Protein AF-A0A534SDZ0-F1 (afdb_monomer_lite)

Sequence (143 aa):
MTTQRSDLYSGPTPQDLDRIPEDLKQLPQWVLWRGADKVNEQTGEVKLNKIPIDPQTLKHASTTDSETWGTFTQCIAALPIALEEWETVDSQGYRGGGIGYVFNVDDPYFGVDLDHCRDPGTGLIQDWACDIIQHFDTYAEVS

Secondary structure (DSSP, 8-state):
-----TT------HHHHHHS-HHHHTSS-EEEEEEEEEE-TTT--EEEEEEEE-TTTSSBPPSS-GGG-B-HHHHHHHHHHHHHHHHHHTTTTEEEEEEEE---TTSS------TT-B-TTT-PBPHHHHHHHHHH-S-----

Radius of gyration: 16.6 Å; chains: 1; bounding box: 38×44×39 Å

pLDDT: mean 93.69, std 11.3, range [33.34, 98.81]

Structure (mmCIF, N/CA/C/O backbone):
data_AF-A0A534SDZ0-F1
#
_entry.id   AF-A0A534SDZ0-F1
#
loop_
_atom_site.group_PDB
_atom_site.id
_atom_site.type_symbol
_atom_site.label_atom_id
_atom_site.label_alt_id
_atom_site.label_comp_id
_atom_site.label_asym_id
_atom_site.label_entity_id
_atom_site.label_seq_id
_atom_site.pdbx_PDB_ins_code
_atom_site.Cartn_x
_atom_site.Cartn_y
_atom_site.Cartn_z
_atom_site.occupancy
_atom_site.B_iso_or_equiv
_atom_site.auth_seq_id
_atom_site.auth_comp_id
_atom_site.auth_asym_id
_atom_site.auth_atom_id
_atom_site.pdbx_PDB_model_num
ATOM 1 N N . MET A 1 1 ? 15.168 25.111 17.476 1.00 33.34 1 MET A N 1
ATOM 2 C CA . MET A 1 1 ? 14.513 24.020 18.224 1.00 33.34 1 MET A CA 1
ATOM 3 C C . MET A 1 1 ? 14.318 22.891 17.239 1.00 33.34 1 MET A C 1
ATOM 5 O O . MET A 1 1 ? 13.518 23.034 16.329 1.00 33.34 1 MET A O 1
ATOM 9 N N . THR A 1 2 ? 15.152 21.861 17.321 1.00 37.34 2 THR A N 1
ATOM 10 C CA . THR A 1 2 ? 15.114 20.723 16.399 1.00 37.34 2 THR A CA 1
ATOM 11 C C . THR A 1 2 ? 14.052 19.767 16.918 1.00 37.34 2 THR A C 1
ATOM 13 O O . THR A 1 2 ? 14.294 19.051 17.885 1.00 37.34 2 THR A O 1
ATOM 16 N N . THR A 1 3 ? 12.848 19.824 16.358 1.00 37.59 3 THR A N 1
ATOM 17 C CA . THR A 1 3 ? 11.808 18.838 16.656 1.00 37.59 3 THR A CA 1
ATOM 18 C C . THR A 1 3 ? 12.300 17.498 16.116 1.00 37.59 3 THR A C 1
ATOM 20 O O . THR A 1 3 ? 12.442 17.343 14.905 1.00 37.59 3 THR A O 1
ATOM 23 N N . GLN A 1 4 ? 12.638 16.556 16.999 1.00 39.41 4 GLN A N 1
ATOM 24 C CA . GLN A 1 4 ? 12.829 15.162 16.603 1.00 39.41 4 GLN A CA 1
ATOM 25 C C . GLN A 1 4 ? 11.521 14.681 15.964 1.00 39.41 4 GLN A C 1
ATOM 27 O O . GLN A 1 4 ? 10.488 14.657 16.624 1.00 39.41 4 GLN A O 1
ATOM 32 N N . ARG A 1 5 ? 11.556 14.350 14.670 1.00 53.72 5 ARG A N 1
ATOM 33 C CA . ARG A 1 5 ? 10.427 13.792 13.912 1.00 53.72 5 ARG A CA 1
ATOM 34 C C . ARG A 1 5 ? 10.365 12.273 14.093 1.00 53.72 5 ARG A C 1
ATOM 36 O O . ARG A 1 5 ? 10.518 11.525 13.139 1.00 53.72 5 ARG A O 1
ATOM 43 N N . SER A 1 6 ? 10.170 11.816 15.327 1.00 52.84 6 SER A N 1
ATOM 44 C CA . SER A 1 6 ? 10.069 10.385 15.659 1.00 52.84 6 SER A CA 1
ATOM 45 C C . SER A 1 6 ? 8.765 9.712 15.209 1.00 52.84 6 SER A C 1
ATOM 47 O O . SER A 1 6 ? 8.588 8.529 15.477 1.00 52.84 6 SER A O 1
ATOM 49 N N . ASP A 1 7 ? 7.868 10.439 14.535 1.00 71.50 7 ASP A N 1
ATOM 50 C CA . ASP A 1 7 ? 6.471 10.025 14.329 1.00 71.50 7 ASP A CA 1
ATOM 51 C C . ASP A 1 7 ? 6.126 9.759 12.851 1.00 71.50 7 ASP A C 1
ATOM 53 O O . ASP A 1 7 ? 4.957 9.618 12.495 1.00 71.50 7 ASP A O 1
ATOM 57 N N . LEU A 1 8 ? 7.122 9.730 11.957 1.00 86.44 8 LEU A N 1
ATOM 58 C CA . LEU A 1 8 ? 6.882 9.393 10.554 1.00 86.44 8 LEU A CA 1
ATOM 59 C C . LEU A 1 8 ? 6.649 7.888 10.413 1.00 86.44 8 LEU A C 1
ATOM 61 O O . LEU A 1 8 ? 7.470 7.083 10.848 1.00 86.44 8 LEU A O 1
ATOM 65 N N . TYR A 1 9 ? 5.551 7.514 9.758 1.00 89.06 9 TYR A N 1
ATOM 66 C CA . TYR A 1 9 ? 5.308 6.124 9.397 1.00 89.06 9 TYR A CA 1
ATOM 67 C C . TYR A 1 9 ? 6.390 5.648 8.421 1.00 89.06 9 TYR A C 1
ATOM 69 O O . TYR A 1 9 ? 6.546 6.200 7.331 1.00 89.06 9 TYR A O 1
ATOM 77 N N . SER A 1 10 ? 7.150 4.637 8.827 1.00 92.00 10 SER A N 1
ATOM 78 C CA . SER A 1 10 ? 8.276 4.067 8.080 1.00 92.00 10 SER A CA 1
ATOM 79 C C . SER A 1 10 ? 7.935 2.721 7.434 1.00 92.00 10 SER A C 1
ATOM 81 O O . SER A 1 10 ? 8.824 1.939 7.103 1.00 92.00 10 SER A O 1
ATOM 83 N N . GLY A 1 11 ? 6.644 2.454 7.246 1.00 91.75 11 GLY A N 1
ATOM 84 C CA . GLY A 1 11 ? 6.153 1.242 6.612 1.00 91.75 11 GLY A CA 1
ATOM 85 C C . GLY A 1 11 ? 5.673 0.179 7.601 1.00 91.75 11 GLY A C 1
ATOM 86 O O . GLY A 1 11 ? 5.668 0.396 8.816 1.00 91.75 11 GLY A O 1
ATOM 87 N N . PRO A 1 12 ? 5.234 -0.973 7.070 1.00 94.25 12 PRO A N 1
ATOM 88 C CA . PRO A 1 12 ? 4.722 -2.079 7.871 1.00 94.25 12 PRO A CA 1
ATOM 89 C C . PRO A 1 12 ? 5.818 -2.699 8.745 1.00 94.25 12 PRO A C 1
ATOM 91 O O . PRO A 1 12 ? 6.973 -2.831 8.330 1.00 94.25 12 PRO A O 1
ATOM 94 N N . THR A 1 13 ? 5.450 -3.140 9.947 1.00 94.81 13 THR A N 1
ATOM 95 C CA . THR A 1 13 ? 6.334 -3.961 10.785 1.00 94.81 13 THR A CA 1
ATOM 96 C C . THR A 1 13 ? 6.479 -5.370 10.194 1.00 94.81 13 THR A C 1
ATOM 98 O O . THR A 1 13 ? 5.637 -5.791 9.398 1.00 94.81 13 THR A O 1
ATOM 101 N N . PRO A 1 14 ? 7.488 -6.165 10.603 1.00 95.19 14 PRO A N 1
ATOM 102 C CA . PRO A 1 14 ? 7.574 -7.568 10.196 1.00 95.19 14 PRO A CA 1
ATOM 103 C C . PRO A 1 14 ? 6.288 -8.356 10.482 1.00 95.19 14 PRO A C 1
ATOM 105 O O . PRO A 1 14 ? 5.855 -9.150 9.656 1.00 95.19 14 PRO A O 1
ATOM 108 N N . GLN A 1 15 ? 5.627 -8.086 11.612 1.00 96.19 15 GLN A N 1
ATOM 109 C CA . GLN A 1 15 ? 4.365 -8.737 11.959 1.00 96.19 15 GLN A CA 1
ATOM 110 C C . GLN A 1 15 ? 3.215 -8.326 11.033 1.00 96.19 15 GLN A C 1
ATOM 112 O O . GLN A 1 15 ? 2.320 -9.133 10.797 1.00 96.19 15 GLN A O 1
ATOM 117 N N . ASP A 1 16 ? 3.206 -7.094 10.526 1.00 95.88 16 ASP A N 1
ATOM 118 C CA . ASP A 1 16 ? 2.203 -6.655 9.548 1.00 95.88 16 ASP A CA 1
ATOM 119 C C . ASP A 1 16 ? 2.444 -7.345 8.204 1.00 95.88 16 ASP A C 1
ATOM 121 O O . ASP A 1 16 ? 1.520 -7.901 7.614 1.00 95.88 16 ASP A O 1
ATOM 125 N N . LEU A 1 17 ? 3.709 -7.428 7.780 1.00 96.56 17 LEU A N 1
ATOM 126 C CA . LEU A 1 17 ? 4.108 -8.140 6.566 1.00 96.56 17 LEU A CA 1
ATOM 127 C C . LEU A 1 17 ? 3.738 -9.627 6.598 1.00 96.56 17 LEU A C 1
ATOM 129 O O . LEU A 1 17 ? 3.301 -10.179 5.586 1.00 96.56 17 LEU A O 1
ATOM 133 N N . ASP A 1 18 ? 3.885 -10.282 7.748 1.00 96.81 18 ASP A N 1
ATOM 134 C CA . ASP A 1 18 ? 3.529 -11.692 7.924 1.00 96.81 18 ASP A CA 1
ATOM 135 C C . ASP A 1 18 ? 2.017 -11.936 7.795 1.00 96.81 18 ASP A C 1
ATOM 137 O O . ASP A 1 18 ? 1.611 -13.010 7.351 1.00 96.81 18 ASP A O 1
ATOM 141 N N . ARG A 1 19 ? 1.180 -10.945 8.135 1.00 96.94 19 ARG A N 1
ATOM 142 C CA . ARG A 1 19 ? -0.288 -11.055 8.065 1.00 96.94 19 ARG A CA 1
ATOM 143 C C . ARG A 1 19 ? -0.852 -10.884 6.661 1.00 96.94 19 ARG A C 1
ATOM 145 O O . ARG A 1 19 ? -1.957 -11.362 6.417 1.00 96.94 19 ARG A O 1
ATOM 152 N N . ILE A 1 20 ? -0.117 -10.237 5.756 1.00 97.69 20 ILE A N 1
ATOM 153 C CA . ILE A 1 20 ? -0.545 -10.070 4.363 1.00 97.69 20 ILE A CA 1
ATOM 154 C C . ILE A 1 20 ? -0.751 -11.462 3.724 1.00 97.69 20 ILE A C 1
ATOM 156 O O . ILE A 1 20 ? 0.177 -12.284 3.774 1.00 97.69 20 ILE A O 1
ATOM 160 N N . PRO A 1 21 ? -1.915 -11.729 3.096 1.00 97.81 21 PRO A N 1
ATOM 161 C CA . PRO A 1 21 ? -2.216 -12.997 2.442 1.00 97.81 21 PRO A CA 1
ATOM 162 C C . PRO A 1 21 ? -1.176 -13.392 1.394 1.00 97.81 21 PRO A C 1
ATOM 164 O O . PRO A 1 21 ? -0.729 -12.567 0.595 1.00 97.81 21 PRO A O 1
ATOM 167 N N . GLU A 1 22 ? -0.830 -14.678 1.361 1.00 97.56 22 GLU A N 1
ATOM 168 C CA . GLU A 1 22 ? 0.168 -15.204 0.424 1.00 97.56 22 GLU A CA 1
ATOM 169 C C . GLU A 1 22 ? -0.260 -15.018 -1.039 1.00 97.56 22 GLU A C 1
ATOM 171 O O . GLU A 1 22 ? 0.561 -14.661 -1.882 1.00 97.56 22 GLU A O 1
ATOM 176 N N . ASP A 1 23 ? -1.556 -15.148 -1.327 1.00 96.69 23 ASP A N 1
ATOM 177 C CA . ASP A 1 23 ? -2.089 -14.980 -2.681 1.00 96.69 23 ASP A CA 1
ATOM 178 C C . ASP A 1 23 ? -1.896 -13.544 -3.218 1.00 96.69 23 ASP A C 1
ATOM 180 O O . ASP A 1 23 ? -1.706 -13.358 -4.421 1.00 96.69 23 ASP A O 1
ATOM 184 N N . LEU A 1 24 ? -1.855 -12.525 -2.343 1.00 97.50 24 LEU A N 1
ATOM 185 C CA . LEU A 1 24 ? -1.500 -11.152 -2.735 1.00 97.50 24 LEU A CA 1
ATOM 186 C C . LEU A 1 24 ? 0.008 -11.003 -2.970 1.00 97.50 24 LEU A C 1
ATOM 188 O O . LEU A 1 24 ? 0.433 -10.325 -3.909 1.00 97.50 24 LEU A O 1
ATOM 192 N N . LYS A 1 25 ? 0.839 -11.644 -2.136 1.00 98.19 25 LYS A N 1
ATOM 193 C CA . LYS A 1 25 ? 2.309 -11.581 -2.244 1.00 98.19 25 LYS A CA 1
ATOM 194 C C . LYS A 1 25 ? 2.828 -12.177 -3.554 1.00 98.19 25 LYS A C 1
ATOM 196 O O . LYS A 1 25 ? 3.868 -11.737 -4.045 1.00 98.19 25 LYS A O 1
ATOM 201 N N . GLN A 1 26 ? 2.107 -13.143 -4.126 1.00 97.38 26 GLN A N 1
ATOM 202 C CA . GLN A 1 26 ? 2.478 -13.826 -5.370 1.00 97.38 26 GLN A CA 1
ATOM 203 C C . GLN A 1 26 ? 2.286 -12.981 -6.638 1.00 97.38 26 GLN A C 1
ATOM 205 O O . GLN A 1 26 ? 2.888 -13.292 -7.668 1.00 97.38 26 GLN A O 1
ATOM 210 N N . LEU A 1 27 ? 1.479 -11.918 -6.590 1.00 97.56 27 LEU A N 1
ATOM 211 C CA . LEU A 1 27 ? 1.204 -11.082 -7.758 1.00 97.56 27 LEU A CA 1
ATOM 212 C C . LEU A 1 27 ? 2.195 -9.913 -7.865 1.00 97.56 27 LEU A C 1
ATOM 214 O O . LEU A 1 27 ? 2.477 -9.261 -6.858 1.00 97.56 27 LEU A O 1
ATOM 218 N N . PRO A 1 28 ? 2.707 -9.585 -9.068 1.00 97.56 28 PRO A N 1
ATOM 219 C CA . PRO A 1 28 ? 3.612 -8.455 -9.287 1.00 97.56 28 PRO A CA 1
ATOM 220 C C . PRO A 1 28 ? 2.843 -7.122 -9.375 1.00 97.56 28 PRO A C 1
ATOM 222 O O . PRO A 1 28 ? 2.941 -6.390 -10.355 1.00 97.56 28 PRO A O 1
ATOM 225 N N . GLN A 1 29 ? 2.035 -6.835 -8.355 1.00 98.25 29 GLN A N 1
ATOM 226 C CA . GLN A 1 29 ? 1.143 -5.672 -8.263 1.00 98.25 29 GLN A CA 1
ATOM 227 C C . GLN A 1 29 ? 1.509 -4.754 -7.086 1.00 98.25 29 GLN A C 1
ATOM 229 O O . GLN A 1 29 ? 0.689 -3.974 -6.604 1.00 98.25 29 GLN A O 1
ATOM 234 N N . TRP A 1 30 ? 2.749 -4.852 -6.605 1.00 98.69 30 TRP A N 1
ATOM 235 C CA . TRP A 1 30 ? 3.233 -4.093 -5.462 1.00 98.69 30 TRP A CA 1
ATOM 236 C C . TRP A 1 30 ? 3.970 -2.835 -5.901 1.00 98.69 30 TRP A C 1
ATOM 238 O O . TRP A 1 30 ? 4.756 -2.834 -6.847 1.00 98.69 30 TRP A O 1
ATOM 248 N N . VAL A 1 31 ? 3.738 -1.758 -5.168 1.00 98.81 31 VAL A N 1
ATOM 249 C CA . VAL A 1 31 ? 4.442 -0.484 -5.294 1.00 98.81 31 VAL A CA 1
ATOM 250 C C . VAL A 1 31 ? 4.970 -0.080 -3.925 1.00 98.81 31 VAL A C 1
ATOM 252 O O . VAL A 1 31 ? 4.515 -0.567 -2.890 1.00 98.81 31 VAL A O 1
ATOM 255 N N . LEU A 1 32 ? 5.933 0.828 -3.888 1.00 98.75 32 LEU A N 1
ATOM 256 C CA . LEU A 1 32 ? 6.130 1.645 -2.699 1.00 98.75 32 LEU A CA 1
ATOM 257 C C . LEU A 1 32 ? 5.140 2.815 -2.729 1.00 98.75 32 LEU A C 1
ATOM 259 O O . LEU A 1 32 ? 4.590 3.155 -3.777 1.00 98.75 32 LEU A O 1
ATOM 263 N N . TRP A 1 33 ? 4.940 3.486 -1.603 1.00 98.12 33 TRP A N 1
ATOM 264 C CA . TRP A 1 33 ? 4.329 4.809 -1.592 1.00 98.12 33 TRP A CA 1
ATOM 265 C C . TRP A 1 33 ? 5.132 5.774 -0.730 1.00 98.12 33 TRP A C 1
ATOM 267 O O . TRP A 1 33 ? 5.659 5.408 0.321 1.00 98.12 33 TRP A O 1
ATOM 277 N N . ARG A 1 34 ? 5.194 7.027 -1.181 1.00 97.88 34 ARG A N 1
ATOM 278 C CA . ARG A 1 34 ? 5.819 8.145 -0.477 1.00 97.88 34 ARG A CA 1
ATOM 279 C C . ARG A 1 34 ? 4.753 9.139 -0.041 1.00 97.88 34 ARG A C 1
ATOM 281 O O . ARG A 1 34 ? 4.017 9.671 -0.871 1.00 97.88 34 ARG A O 1
ATOM 288 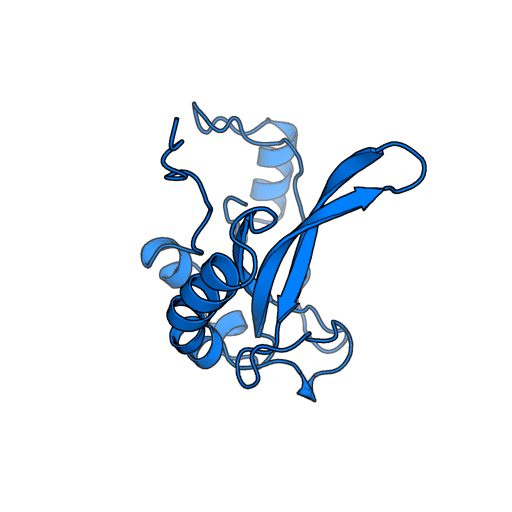N N . GLY A 1 35 ? 4.703 9.422 1.252 1.00 97.00 35 GLY A N 1
ATOM 289 C CA . GLY A 1 35 ? 3.932 10.511 1.828 1.00 97.00 35 GLY A CA 1
ATOM 290 C C . GLY A 1 35 ? 4.656 11.840 1.646 1.00 97.00 35 GLY A C 1
ATOM 291 O O . GLY A 1 35 ? 5.805 11.994 2.065 1.00 97.00 35 GLY A O 1
ATOM 292 N N . ALA A 1 36 ? 3.983 12.815 1.045 1.00 95.75 36 ALA A N 1
ATOM 293 C CA . ALA A 1 36 ? 4.476 14.183 0.937 1.00 95.75 36 ALA A CA 1
ATOM 294 C C . ALA A 1 36 ? 3.343 15.193 1.137 1.00 95.75 36 ALA A C 1
ATOM 296 O O . ALA A 1 36 ? 2.187 14.910 0.820 1.00 95.75 36 ALA A O 1
ATOM 297 N N . ASP A 1 37 ? 3.668 16.380 1.632 1.00 95.88 37 ASP A N 1
ATOM 298 C CA . ASP A 1 37 ? 2.724 17.493 1.661 1.00 95.88 37 ASP A CA 1
ATOM 299 C C . ASP A 1 37 ? 2.315 17.906 0.241 1.00 95.88 37 ASP A C 1
ATOM 301 O O . ASP A 1 37 ? 3.142 18.096 -0.652 1.00 95.88 37 ASP A O 1
ATOM 305 N N . LYS A 1 38 ? 1.016 18.118 0.049 1.00 95.00 38 LYS A N 1
ATOM 306 C CA . LYS A 1 38 ? 0.433 18.761 -1.125 1.00 95.00 38 LYS A CA 1
ATOM 307 C C . LYS A 1 38 ? -0.265 20.032 -0.687 1.00 95.00 38 LYS A C 1
ATOM 309 O O . LYS A 1 38 ? -1.273 19.984 0.017 1.00 95.00 38 LYS A O 1
ATOM 314 N N . VAL A 1 39 ? 0.282 21.159 -1.128 1.00 94.44 39 VAL A N 1
ATOM 315 C CA . VAL A 1 39 ? -0.253 22.490 -0.846 1.00 94.44 39 VAL A CA 1
ATOM 316 C C . VAL A 1 39 ? -1.241 22.874 -1.940 1.00 94.44 39 VAL A C 1
ATOM 318 O O . VAL A 1 39 ? -0.932 22.815 -3.129 1.00 94.44 39 VAL A O 1
ATOM 321 N N . ASN A 1 40 ? -2.437 23.282 -1.543 1.00 95.50 40 ASN A N 1
ATOM 322 C CA . ASN A 1 40 ? -3.357 23.976 -2.423 1.00 95.50 40 ASN A CA 1
ATOM 323 C C . ASN A 1 40 ? -2.915 25.442 -2.532 1.00 95.50 40 ASN A C 1
ATOM 325 O O . ASN A 1 40 ? -3.044 26.200 -1.576 1.00 95.50 40 ASN A O 1
ATOM 329 N N . GLU A 1 41 ? -2.412 25.852 -3.695 1.00 95.12 41 GLU A N 1
ATOM 330 C CA . GLU A 1 41 ? -1.885 27.209 -3.906 1.00 95.12 41 GLU A CA 1
ATOM 331 C C . GLU A 1 41 ? -2.944 28.316 -3.762 1.00 95.12 41 GLU A C 1
ATOM 333 O O . GLU A 1 41 ? -2.601 29.460 -3.475 1.00 95.12 41 GLU A O 1
ATOM 338 N N . GLN A 1 42 ? -4.230 27.994 -3.935 1.00 95.81 42 GLN A N 1
ATOM 339 C CA . GLN A 1 42 ? -5.319 28.970 -3.832 1.00 95.81 42 GLN A CA 1
ATOM 340 C C . GLN A 1 42 ? -5.771 29.187 -2.386 1.00 95.81 42 GLN A C 1
ATOM 342 O O . GLN A 1 42 ? -6.136 30.302 -2.019 1.00 95.81 42 GLN A O 1
ATOM 347 N N . THR A 1 43 ? -5.781 28.129 -1.571 1.00 96.56 43 THR A N 1
ATOM 348 C CA . THR A 1 43 ? -6.315 28.172 -0.197 1.00 96.56 43 THR A CA 1
ATOM 349 C C . THR A 1 43 ? -5.233 28.137 0.881 1.00 96.56 43 THR A C 1
ATOM 351 O O . THR A 1 43 ? -5.516 28.461 2.031 1.00 96.56 43 THR A O 1
ATOM 354 N N . GLY A 1 44 ? -4.010 27.729 0.535 1.00 95.50 44 GLY A N 1
ATOM 355 C CA . GLY A 1 44 ? -2.935 27.430 1.483 1.00 95.50 44 GLY A CA 1
ATOM 356 C C . GLY A 1 44 ? -3.132 26.124 2.263 1.00 95.50 44 GLY A C 1
ATOM 357 O O . GLY A 1 44 ? -2.335 25.825 3.148 1.00 95.50 44 GLY A O 1
ATOM 358 N N . GLU A 1 45 ? -4.180 25.346 1.970 1.00 96.06 45 GLU A N 1
ATOM 359 C CA . GLU A 1 45 ? -4.461 24.078 2.650 1.00 96.06 45 GLU A CA 1
ATOM 360 C C . GLU A 1 45 ? -3.383 23.038 2.323 1.00 96.06 45 GLU A C 1
ATOM 362 O O . GLU A 1 45 ? -3.040 22.839 1.157 1.00 96.06 45 GLU A O 1
ATOM 367 N N . VAL A 1 46 ? -2.878 22.346 3.345 1.00 94.38 46 VAL A N 1
ATOM 368 C CA . VAL A 1 46 ? -1.888 21.274 3.197 1.00 94.38 46 VAL A CA 1
ATOM 369 C C . VAL A 1 46 ? -2.559 19.929 3.455 1.00 94.38 46 VAL A C 1
ATOM 371 O O . VAL A 1 46 ? -3.163 19.732 4.508 1.00 94.38 46 VAL A O 1
ATOM 374 N N . LYS A 1 47 ? -2.446 18.999 2.503 1.00 94.31 47 LYS A N 1
ATOM 375 C CA . LYS A 1 47 ? -2.934 17.616 2.628 1.00 94.31 47 LYS A CA 1
ATOM 376 C C . LYS A 1 47 ? -1.810 16.617 2.411 1.00 94.31 47 LYS A C 1
ATOM 378 O O . LYS A 1 47 ? -0.856 16.906 1.695 1.00 94.31 47 LYS A O 1
ATOM 383 N N . LEU A 1 48 ? -1.964 15.419 2.967 1.00 93.69 48 LEU A N 1
ATOM 384 C CA . LEU A 1 48 ? -1.097 14.296 2.635 1.00 93.69 48 LEU A CA 1
ATOM 385 C C . LEU A 1 48 ? -1.359 13.841 1.195 1.00 93.69 48 LEU A C 1
ATOM 387 O O . LEU A 1 48 ? -2.496 13.578 0.807 1.00 93.69 48 LEU A O 1
ATOM 391 N N . ASN A 1 49 ? -0.291 13.707 0.422 1.00 95.25 49 ASN A N 1
ATOM 392 C CA . ASN A 1 49 ? -0.278 13.054 -0.874 1.00 95.25 49 ASN A CA 1
ATOM 393 C C . ASN A 1 49 ? 0.460 11.721 -0.744 1.00 95.25 49 ASN A C 1
ATOM 395 O O . ASN A 1 49 ? 1.641 11.710 -0.398 1.00 95.25 49 ASN A O 1
ATOM 399 N N . LYS A 1 50 ? -0.236 10.612 -1.008 1.00 95.31 50 LYS A N 1
ATOM 400 C CA . LYS A 1 50 ? 0.352 9.268 -1.056 1.00 95.31 50 LYS A CA 1
ATOM 401 C C . LYS A 1 50 ? 0.728 8.968 -2.506 1.00 95.31 50 LYS A C 1
ATOM 403 O O . LYS A 1 50 ? -0.135 8.655 -3.317 1.00 95.31 50 LYS A O 1
ATOM 408 N N . ILE A 1 51 ? 2.001 9.147 -2.842 1.00 97.56 51 ILE A N 1
ATOM 409 C CA . ILE A 1 51 ? 2.513 9.035 -4.212 1.00 97.56 51 ILE A CA 1
ATOM 410 C C . ILE A 1 51 ? 2.986 7.594 -4.438 1.00 97.56 51 ILE A C 1
ATOM 412 O O . ILE A 1 51 ? 3.915 7.190 -3.739 1.00 97.56 51 ILE A O 1
ATOM 416 N N . PRO A 1 52 ? 2.412 6.824 -5.381 1.00 98.38 52 PRO A N 1
ATOM 417 C CA . PRO A 1 52 ? 2.914 5.498 -5.733 1.00 98.38 52 PRO A CA 1
ATOM 418 C C . PRO A 1 52 ? 4.298 5.582 -6.383 1.00 98.38 52 PRO A C 1
ATOM 420 O O . PRO A 1 52 ? 4.552 6.458 -7.214 1.00 98.38 52 PRO A O 1
ATOM 423 N N . ILE A 1 53 ? 5.188 4.665 -6.021 1.00 98.69 53 ILE A N 1
ATOM 424 C CA . ILE A 1 53 ? 6.578 4.622 -6.469 1.00 98.69 53 ILE A CA 1
ATOM 425 C C . ILE A 1 53 ? 6.937 3.201 -6.913 1.00 98.69 53 ILE A C 1
ATOM 427 O O . ILE A 1 53 ? 6.682 2.228 -6.207 1.00 98.69 53 ILE A O 1
ATOM 431 N N . ASP A 1 54 ? 7.559 3.097 -8.078 1.00 98.56 54 ASP A N 1
ATOM 432 C CA . ASP A 1 54 ? 8.101 1.862 -8.628 1.00 98.56 54 ASP A CA 1
ATOM 433 C C . ASP A 1 54 ? 9.272 1.387 -7.745 1.00 98.56 54 ASP A C 1
ATOM 435 O O . ASP A 1 54 ? 10.249 2.129 -7.576 1.00 98.56 54 ASP A O 1
ATOM 439 N N . PRO A 1 55 ? 9.217 0.165 -7.182 1.00 98.31 55 PRO A N 1
ATOM 440 C CA . PRO A 1 55 ? 10.263 -0.346 -6.298 1.00 98.31 55 PRO A CA 1
ATOM 441 C C . PRO A 1 55 ? 11.605 -0.593 -7.004 1.00 98.31 55 PRO A C 1
ATOM 443 O O . PRO A 1 55 ? 12.624 -0.719 -6.330 1.00 98.31 55 PRO A O 1
ATOM 446 N N . GLN A 1 56 ? 11.635 -0.684 -8.336 1.00 97.38 56 GLN A N 1
ATOM 447 C CA . GLN A 1 56 ? 12.854 -0.926 -9.110 1.00 97.38 56 GLN A CA 1
ATOM 448 C C . GLN A 1 56 ? 13.590 0.373 -9.435 1.00 97.38 56 GLN A C 1
ATOM 450 O O . GLN A 1 56 ? 14.818 0.429 -9.364 1.00 97.38 56 GLN A O 1
ATOM 455 N N . THR A 1 57 ? 12.848 1.414 -9.818 1.00 97.06 57 THR A N 1
ATOM 456 C CA . THR A 1 57 ? 13.433 2.680 -10.287 1.00 97.06 57 THR A CA 1
ATOM 457 C C . THR A 1 57 ? 13.389 3.803 -9.255 1.00 97.06 57 THR A C 1
ATOM 459 O O . THR A 1 57 ? 14.053 4.820 -9.461 1.00 97.06 57 THR A O 1
ATOM 462 N N . LEU A 1 58 ? 12.612 3.640 -8.176 1.00 96.56 58 LEU A N 1
ATOM 463 C CA . LEU A 1 58 ? 12.296 4.660 -7.166 1.00 96.56 58 LEU A CA 1
ATOM 464 C C . LEU A 1 58 ? 11.654 5.935 -7.746 1.00 96.56 58 LEU A C 1
ATOM 466 O O . LEU A 1 58 ? 11.692 7.009 -7.143 1.00 96.56 58 LEU A O 1
ATOM 470 N N . LYS A 1 59 ? 11.022 5.814 -8.919 1.00 96.19 59 LYS A N 1
ATOM 471 C CA . LYS A 1 59 ? 10.268 6.881 -9.592 1.00 96.19 59 LYS A CA 1
ATOM 472 C C . LYS A 1 59 ? 8.768 6.632 -9.498 1.00 96.19 59 LYS A C 1
ATOM 474 O O . LYS A 1 59 ? 8.334 5.574 -9.076 1.00 96.19 59 LYS A O 1
ATOM 479 N N . HIS A 1 60 ? 7.970 7.613 -9.908 1.00 97.88 60 HIS A N 1
ATOM 480 C CA . HIS A 1 60 ? 6.511 7.508 -9.909 1.00 97.88 60 HIS A CA 1
ATOM 481 C C . HIS A 1 60 ? 6.012 6.225 -10.597 1.00 97.88 60 HIS A C 1
ATOM 483 O O . HIS A 1 60 ? 6.319 6.005 -11.769 1.00 97.88 60 HIS A O 1
ATOM 489 N N . ALA A 1 61 ? 5.193 5.445 -9.891 1.00 98.25 61 ALA A N 1
ATOM 490 C CA . ALA A 1 61 ? 4.442 4.333 -10.463 1.00 98.25 61 ALA A CA 1
ATOM 491 C C . ALA A 1 61 ? 3.051 4.792 -10.910 1.00 98.25 61 ALA A C 1
ATOM 493 O O . ALA A 1 61 ? 2.377 5.565 -10.231 1.00 98.25 61 ALA A O 1
ATOM 494 N N . SER A 1 62 ? 2.605 4.314 -12.065 1.00 97.25 62 SER A N 1
ATOM 495 C CA . SER A 1 62 ? 1.228 4.494 -12.524 1.00 97.25 62 SER A CA 1
ATOM 496 C C . SER A 1 62 ? 0.319 3.497 -11.818 1.00 97.25 62 SER A C 1
ATOM 498 O O . SER A 1 62 ? 0.709 2.360 -11.609 1.00 97.25 62 SER A O 1
ATOM 500 N N . THR A 1 63 ? -0.929 3.852 -11.531 1.00 95.12 63 THR A N 1
ATOM 501 C CA . THR A 1 63 ? -1.931 2.889 -11.032 1.00 95.12 63 THR A CA 1
ATOM 502 C C . THR A 1 63 ? -2.607 2.086 -12.147 1.00 95.12 63 THR A C 1
ATOM 504 O O . THR A 1 63 ? -3.512 1.307 -11.880 1.00 95.12 63 THR A O 1
ATOM 507 N N . THR A 1 64 ? -2.205 2.289 -13.403 1.00 95.56 64 THR A N 1
ATOM 508 C CA . THR A 1 64 ? -2.812 1.644 -14.585 1.00 95.56 64 THR A CA 1
ATOM 509 C C . THR A 1 64 ? -1.788 1.055 -15.555 1.00 95.56 64 THR A C 1
ATOM 511 O O . THR A 1 64 ? -2.176 0.499 -16.576 1.00 95.56 64 THR A O 1
ATOM 514 N N . ASP A 1 65 ? -0.493 1.169 -15.251 1.00 97.00 65 ASP A N 1
ATOM 515 C CA . ASP A 1 65 ? 0.587 0.597 -16.057 1.00 97.00 65 ASP A CA 1
ATOM 516 C C . ASP A 1 65 ? 1.399 -0.382 -15.208 1.00 97.00 65 ASP A C 1
ATOM 518 O O . ASP A 1 65 ? 2.171 0.020 -14.328 1.00 97.00 65 ASP A O 1
ATOM 522 N N . SER A 1 66 ? 1.207 -1.671 -15.494 1.00 97.19 66 SER A N 1
ATOM 523 C CA . SER A 1 66 ? 1.819 -2.774 -14.761 1.00 97.19 66 SER A CA 1
ATOM 524 C C . SER A 1 66 ? 3.335 -2.848 -14.894 1.00 97.19 66 SER A C 1
ATOM 526 O O . SER A 1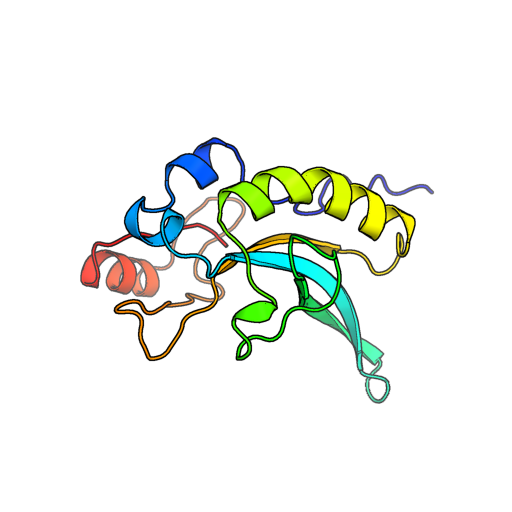 66 ? 3.979 -3.475 -14.059 1.00 97.19 66 SER A O 1
ATOM 528 N N . GLU A 1 67 ? 3.929 -2.204 -15.905 1.00 97.69 67 GLU A N 1
ATOM 529 C CA . GLU A 1 67 ? 5.390 -2.161 -16.050 1.00 97.69 67 GLU A CA 1
ATOM 530 C C . GLU A 1 67 ? 6.058 -1.323 -14.952 1.00 97.69 67 GLU A C 1
ATOM 532 O O . GLU A 1 67 ? 7.252 -1.470 -14.700 1.00 97.69 67 GLU A O 1
ATOM 537 N N . THR A 1 68 ? 5.285 -0.468 -14.274 1.00 98.31 68 THR A N 1
ATOM 538 C CA . THR A 1 68 ? 5.764 0.374 -13.168 1.00 98.31 68 THR A CA 1
ATOM 539 C C . THR A 1 68 ? 5.544 -0.247 -11.784 1.00 98.31 68 THR A C 1
ATOM 541 O O . THR A 1 68 ? 5.814 0.395 -10.767 1.00 98.31 68 THR A O 1
ATOM 544 N N . TRP A 1 69 ? 5.033 -1.479 -11.726 1.00 98.56 69 TRP A N 1
ATOM 545 C CA . TRP A 1 69 ? 4.844 -2.234 -10.487 1.00 98.56 69 TRP A CA 1
ATOM 546 C C . TRP A 1 69 ? 5.983 -3.235 -10.284 1.00 98.56 69 TRP A C 1
ATOM 548 O O . TRP A 1 69 ? 6.827 -3.469 -11.152 1.00 98.56 69 TRP A O 1
ATOM 558 N N . GLY A 1 70 ? 6.015 -3.848 -9.110 1.00 98.38 70 GLY A N 1
ATOM 559 C CA . GLY A 1 70 ? 6.962 -4.894 -8.776 1.00 98.38 70 GLY A CA 1
ATOM 560 C C . GLY A 1 70 ? 6.347 -5.992 -7.925 1.00 98.38 70 GLY A C 1
ATOM 561 O O . GLY A 1 70 ? 5.146 -6.070 -7.676 1.00 98.38 70 GLY A O 1
ATOM 562 N N . THR A 1 71 ? 7.218 -6.882 -7.485 1.00 98.69 71 THR A N 1
ATOM 563 C CA . THR A 1 71 ? 6.897 -7.966 -6.558 1.00 98.69 71 THR A CA 1
ATOM 564 C C . THR A 1 71 ? 6.919 -7.476 -5.116 1.00 98.69 71 THR A C 1
ATOM 566 O O . THR A 1 71 ? 7.628 -6.524 -4.776 1.00 98.69 71 THR A O 1
ATOM 569 N N . PHE A 1 72 ? 6.223 -8.201 -4.239 1.00 98.69 72 PHE A N 1
ATOM 570 C CA . PHE A 1 72 ? 6.268 -7.969 -2.796 1.00 98.69 72 PHE A CA 1
ATOM 571 C C . PHE A 1 72 ? 7.714 -7.889 -2.279 1.00 98.69 72 PHE A C 1
ATOM 573 O O . PHE A 1 72 ? 8.098 -6.926 -1.619 1.00 98.69 72 PHE A O 1
ATOM 580 N N . THR A 1 73 ? 8.559 -8.855 -2.653 1.00 98.50 73 THR A N 1
ATOM 581 C CA . THR A 1 73 ? 9.962 -8.911 -2.218 1.00 98.50 73 THR A CA 1
ATOM 582 C C . THR A 1 73 ? 10.787 -7.718 -2.704 1.00 98.50 73 THR A C 1
ATOM 584 O O . THR A 1 73 ? 11.622 -7.224 -1.947 1.00 98.50 73 THR A O 1
ATOM 587 N N . GLN A 1 74 ? 10.555 -7.223 -3.928 1.00 98.62 74 GLN A N 1
ATOM 588 C CA . GLN A 1 74 ? 11.220 -6.008 -4.416 1.00 98.62 74 GLN A CA 1
ATOM 589 C C . GLN A 1 74 ? 10.860 -4.797 -3.551 1.00 98.62 74 GLN A C 1
ATOM 591 O O . GLN A 1 74 ? 11.758 -4.054 -3.163 1.00 98.62 74 GLN A O 1
ATOM 596 N N . CYS A 1 75 ? 9.586 -4.630 -3.186 1.00 98.69 75 CYS A N 1
ATOM 597 C CA . CYS A 1 75 ? 9.160 -3.552 -2.295 1.00 98.69 75 CYS A CA 1
ATOM 598 C C . CYS A 1 75 ? 9.821 -3.644 -0.914 1.00 98.69 75 CYS A C 1
ATOM 600 O O . CYS A 1 75 ? 10.364 -2.650 -0.439 1.00 98.69 75 CYS A O 1
ATOM 602 N N . ILE A 1 76 ? 9.851 -4.826 -0.287 1.00 98.12 76 ILE A N 1
ATOM 603 C CA . ILE A 1 76 ? 10.493 -4.990 1.031 1.00 98.12 76 ILE A CA 1
ATOM 604 C C . ILE A 1 76 ? 11.989 -4.671 0.972 1.00 98.12 76 ILE A C 1
ATOM 606 O O . ILE A 1 76 ? 12.516 -4.010 1.865 1.00 98.12 76 ILE A O 1
ATOM 610 N N . ALA A 1 77 ? 12.674 -5.110 -0.085 1.00 98.06 77 ALA A N 1
ATOM 611 C CA . ALA A 1 77 ? 14.098 -4.848 -0.256 1.00 98.06 77 ALA A CA 1
ATOM 612 C C . ALA A 1 77 ? 14.399 -3.363 -0.526 1.00 98.06 77 ALA A C 1
ATOM 614 O O . ALA A 1 77 ? 15.402 -2.844 -0.037 1.00 98.06 77 ALA A O 1
ATOM 615 N N . ALA A 1 78 ? 13.546 -2.682 -1.296 1.00 98.25 78 ALA A N 1
ATOM 616 C CA . ALA A 1 78 ? 13.751 -1.294 -1.701 1.00 98.25 78 ALA A CA 1
ATOM 617 C C . ALA A 1 78 ? 13.336 -0.272 -0.629 1.00 98.25 78 ALA A C 1
ATOM 619 O O . ALA A 1 78 ? 13.919 0.810 -0.563 1.00 98.25 78 ALA A O 1
ATOM 620 N N . LEU A 1 79 ? 12.352 -0.603 0.218 1.00 98.25 79 LEU A N 1
ATOM 621 C CA . LEU A 1 79 ? 11.733 0.343 1.149 1.00 98.25 79 LEU A CA 1
ATOM 622 C C . LEU A 1 79 ? 12.739 1.066 2.069 1.00 98.25 79 LEU A C 1
ATOM 624 O O . LEU A 1 79 ? 12.678 2.292 2.110 1.00 98.25 79 LEU A O 1
ATOM 628 N N . PRO A 1 80 ? 13.694 0.403 2.757 1.00 96.81 80 PRO A N 1
ATOM 629 C CA . PRO A 1 80 ? 14.612 1.107 3.659 1.00 96.81 80 PRO A CA 1
ATOM 630 C C . PRO A 1 80 ? 15.456 2.176 2.952 1.00 96.81 80 PRO A C 1
ATOM 632 O O . PRO A 1 80 ? 15.622 3.274 3.477 1.00 96.81 80 PRO A O 1
ATOM 635 N N . ILE A 1 81 ? 15.937 1.868 1.742 1.00 96.56 81 ILE A N 1
ATOM 636 C CA . ILE A 1 81 ? 16.735 2.785 0.915 1.00 96.56 81 ILE A CA 1
ATOM 637 C C . ILE A 1 81 ? 15.868 3.966 0.469 1.00 96.56 81 ILE A C 1
ATOM 639 O O . ILE A 1 81 ? 16.284 5.119 0.548 1.00 96.56 81 ILE A O 1
ATOM 643 N N . ALA A 1 82 ? 14.640 3.676 0.039 1.00 97.62 82 ALA A N 1
ATOM 644 C CA . ALA A 1 82 ? 13.705 4.683 -0.430 1.00 97.62 82 ALA A CA 1
ATOM 645 C C . ALA A 1 82 ? 13.324 5.684 0.676 1.00 97.62 82 ALA A C 1
ATOM 647 O O . ALA A 1 82 ? 13.337 6.890 0.440 1.00 97.62 82 ALA A O 1
ATOM 648 N N . LEU A 1 83 ? 13.043 5.202 1.894 1.00 96.94 83 LEU A N 1
ATOM 649 C CA . LEU A 1 83 ? 12.713 6.054 3.043 1.00 96.94 83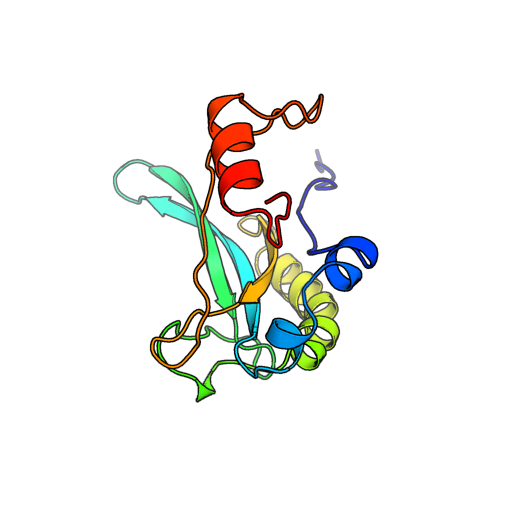 LEU A CA 1
ATOM 650 C C . LEU A 1 83 ? 13.860 7.022 3.381 1.00 96.94 83 LEU A C 1
ATOM 652 O O . LEU A 1 83 ? 13.608 8.211 3.577 1.00 96.94 83 LEU A O 1
ATOM 656 N N . GLU A 1 84 ? 15.104 6.528 3.410 1.00 95.56 84 GLU A N 1
ATOM 657 C CA . GLU A 1 84 ? 16.297 7.346 3.670 1.00 95.56 84 GLU A CA 1
ATOM 658 C C . GLU A 1 84 ? 16.499 8.415 2.583 1.00 95.56 84 GLU A C 1
ATOM 660 O O . GLU A 1 84 ? 16.734 9.591 2.887 1.00 95.56 84 GLU A O 1
ATOM 665 N N . GLU A 1 85 ? 16.362 8.033 1.309 1.00 95.81 85 GLU A N 1
ATOM 666 C CA . GLU A 1 85 ? 16.499 8.956 0.181 1.00 95.81 85 GLU A CA 1
ATOM 667 C C . GLU A 1 85 ? 15.426 10.052 0.221 1.00 95.81 85 GLU A C 1
ATOM 669 O O . GLU A 1 85 ? 15.739 11.239 0.092 1.00 95.81 85 GLU A O 1
ATOM 674 N N . TRP A 1 86 ? 14.160 9.689 0.436 1.00 96.31 86 TRP A N 1
ATOM 675 C CA . TRP A 1 86 ? 13.053 10.645 0.424 1.00 96.31 86 TRP A CA 1
ATOM 676 C C . TRP A 1 86 ? 13.114 11.642 1.575 1.00 96.31 86 TRP A C 1
ATOM 678 O O . TRP A 1 86 ? 12.857 12.829 1.354 1.00 96.31 86 TRP A O 1
ATOM 688 N N . GLU A 1 87 ? 13.480 11.188 2.775 1.00 95.06 87 GLU A N 1
ATOM 689 C CA . GLU A 1 87 ? 13.684 12.077 3.919 1.00 95.06 87 GLU A CA 1
ATOM 690 C C . GLU A 1 87 ? 14.854 13.038 3.678 1.00 95.06 87 GLU A C 1
ATOM 692 O O . GLU A 1 87 ? 14.767 14.224 4.002 1.00 95.06 87 GLU A O 1
ATOM 697 N N . THR A 1 88 ? 15.929 12.555 3.050 1.00 95.12 88 THR A N 1
ATOM 698 C CA . THR A 1 88 ? 17.097 13.382 2.724 1.00 95.12 88 THR A CA 1
ATOM 699 C C . THR A 1 88 ? 16.765 14.443 1.673 1.00 95.12 88 THR A C 1
ATOM 701 O O . THR A 1 88 ? 17.138 15.608 1.825 1.00 95.12 88 THR A O 1
ATOM 704 N N . VAL A 1 89 ? 16.052 14.060 0.609 1.00 94.19 89 VAL A N 1
ATOM 705 C CA . VAL A 1 89 ? 15.722 14.946 -0.519 1.00 94.19 89 VAL A CA 1
ATOM 706 C C . VAL A 1 89 ? 14.701 16.018 -0.133 1.00 94.19 89 VAL A C 1
ATOM 708 O O . VAL A 1 89 ? 14.800 17.151 -0.601 1.00 94.19 89 VAL A O 1
ATOM 711 N N . ASP A 1 90 ? 13.727 15.690 0.716 1.00 93.00 90 ASP A N 1
ATOM 712 C CA . ASP A 1 90 ? 12.669 16.617 1.127 1.00 93.00 90 ASP A CA 1
ATOM 713 C C . ASP A 1 90 ? 12.339 16.466 2.610 1.00 93.00 90 ASP A C 1
ATOM 715 O O . ASP A 1 90 ? 11.233 16.096 3.005 1.00 93.00 90 ASP A O 1
ATOM 719 N N . SER A 1 91 ? 13.304 16.803 3.461 1.00 90.69 91 SER A N 1
ATOM 720 C CA . SER A 1 91 ? 13.097 16.697 4.905 1.00 90.69 91 SER A CA 1
ATOM 721 C C . SER A 1 91 ? 11.875 17.479 5.390 1.00 90.69 91 SER A C 1
ATOM 723 O O . SER A 1 91 ? 11.265 17.082 6.371 1.00 90.69 91 SER A O 1
ATOM 725 N N . GLN A 1 92 ? 11.477 18.586 4.750 1.00 91.81 92 GLN A N 1
ATOM 726 C CA . GLN A 1 92 ? 10.378 19.428 5.237 1.00 91.81 92 GLN A CA 1
ATOM 727 C C . GLN A 1 92 ? 8.994 18.921 4.825 1.00 91.81 92 GLN A C 1
ATOM 729 O O . GLN A 1 92 ? 8.090 18.918 5.669 1.00 91.81 92 GLN A O 1
ATOM 734 N N . GLY A 1 93 ? 8.832 18.490 3.576 1.00 92.56 93 GLY A N 1
ATOM 735 C CA . GLY A 1 93 ? 7.570 18.012 3.016 1.00 92.56 93 GLY A CA 1
ATOM 736 C C . GLY A 1 93 ? 7.337 16.513 3.182 1.00 92.56 93 GLY A C 1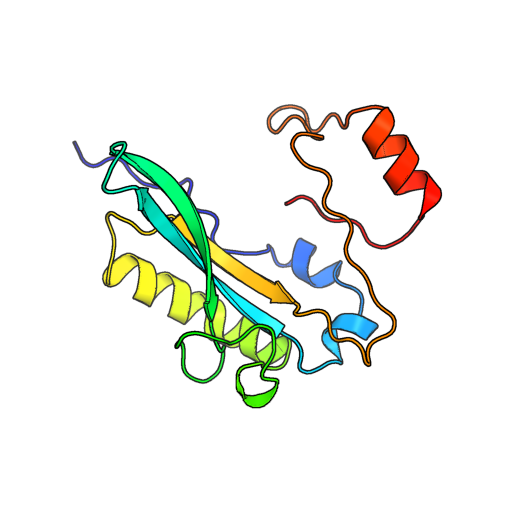
ATOM 737 O O . GLY A 1 93 ? 6.195 16.079 3.070 1.00 92.56 93 GLY A O 1
ATOM 738 N N . TYR A 1 94 ? 8.365 15.722 3.504 1.00 95.44 94 TYR A N 1
ATOM 739 C CA . TYR A 1 94 ? 8.249 14.273 3.666 1.00 95.44 94 TYR A CA 1
ATOM 740 C C . TYR A 1 94 ? 7.393 13.864 4.875 1.00 95.44 94 TYR A C 1
ATOM 742 O O . TYR A 1 94 ? 7.513 14.418 5.972 1.00 95.44 94 TYR A O 1
ATOM 750 N N . ARG A 1 95 ? 6.505 12.886 4.669 1.00 95.75 95 ARG A N 1
ATOM 751 C CA . ARG A 1 95 ? 5.517 12.411 5.654 1.00 95.75 95 ARG A CA 1
ATOM 752 C C . ARG A 1 95 ? 5.546 10.891 5.858 1.00 95.75 95 ARG A C 1
ATOM 754 O O . ARG A 1 95 ? 4.563 10.333 6.333 1.00 95.75 95 ARG A O 1
ATOM 761 N N . GLY A 1 96 ? 6.659 10.235 5.537 1.00 96.19 96 GLY A N 1
ATOM 762 C CA . GLY A 1 96 ? 6.800 8.783 5.671 1.00 96.19 96 GLY A CA 1
ATOM 763 C C . GLY A 1 96 ? 6.519 8.027 4.373 1.00 96.19 96 GLY A C 1
ATOM 764 O O . GLY A 1 96 ? 6.366 8.626 3.306 1.00 96.19 96 GLY A O 1
ATOM 765 N N . GLY A 1 97 ? 6.448 6.706 4.457 1.00 96.88 97 GLY A N 1
ATOM 766 C CA . GLY A 1 97 ? 6.215 5.847 3.303 1.00 96.88 97 GLY A CA 1
ATOM 767 C C . GLY A 1 97 ? 6.027 4.389 3.689 1.00 96.88 97 GLY A C 1
ATOM 768 O O . GLY A 1 97 ? 6.161 4.021 4.851 1.00 96.88 97 GLY A O 1
ATOM 769 N N . GLY A 1 98 ? 5.710 3.555 2.708 1.00 97.62 98 GLY A N 1
ATOM 770 C CA . GLY A 1 98 ? 5.464 2.134 2.920 1.00 97.62 98 GLY A CA 1
ATOM 771 C C . GLY A 1 98 ? 5.315 1.379 1.609 1.00 97.62 98 GLY A C 1
ATOM 772 O O . GLY A 1 98 ? 5.740 1.853 0.555 1.00 97.62 98 GLY A O 1
ATOM 773 N N . ILE A 1 99 ? 4.699 0.202 1.680 1.00 98.25 99 ILE A N 1
ATOM 774 C CA . ILE A 1 99 ? 4.309 -0.581 0.504 1.00 98.25 99 ILE A CA 1
ATOM 775 C C . ILE A 1 99 ? 2.826 -0.367 0.205 1.00 98.25 99 ILE A C 1
ATOM 777 O O . ILE A 1 99 ? 2.050 -0.027 1.097 1.00 98.25 99 ILE A O 1
ATOM 781 N N . GLY A 1 100 ? 2.440 -0.548 -1.049 1.00 97.62 100 GLY A N 1
ATOM 782 C CA . GLY A 1 100 ? 1.063 -0.499 -1.513 1.00 97.62 100 GLY A CA 1
ATOM 783 C C . GLY A 1 100 ? 0.807 -1.586 -2.546 1.00 97.62 100 GLY A C 1
ATOM 784 O O . GLY A 1 100 ? 1.739 -2.114 -3.152 1.00 97.62 100 GLY A O 1
ATOM 785 N N . TYR A 1 101 ? -0.465 -1.902 -2.741 1.00 97.94 101 TYR A N 1
ATOM 786 C CA . TYR A 1 101 ? -0.928 -2.869 -3.726 1.00 97.94 101 TYR A CA 1
ATOM 787 C C . TYR A 1 101 ? -1.848 -2.167 -4.723 1.00 97.94 101 TYR A C 1
ATOM 789 O O . TYR A 1 101 ? -2.698 -1.366 -4.328 1.00 97.94 101 TYR A O 1
ATOM 797 N N . VAL A 1 102 ? -1.671 -2.440 -6.011 1.00 97.94 102 VAL A N 1
ATOM 798 C CA . VAL A 1 102 ? -2.524 -1.896 -7.069 1.00 97.94 102 VAL A CA 1
ATOM 799 C C . VAL A 1 102 ? -3.543 -2.954 -7.467 1.00 97.94 102 VAL A C 1
ATOM 801 O O . VAL A 1 102 ? -3.161 -4.011 -7.959 1.00 97.94 102 VAL A O 1
ATOM 804 N N . PHE A 1 103 ? -4.830 -2.666 -7.271 1.00 96.25 103 PHE A N 1
ATOM 805 C CA . PHE A 1 103 ? -5.920 -3.509 -7.767 1.00 96.25 103 PHE A CA 1
ATOM 806 C C . PHE A 1 103 ? -6.066 -3.359 -9.281 1.00 96.25 103 PHE A C 1
ATOM 808 O O . PHE A 1 103 ? -6.040 -2.247 -9.816 1.00 96.25 103 PHE A O 1
ATOM 815 N N . ASN A 1 104 ? -6.255 -4.480 -9.957 1.00 93.44 104 ASN A N 1
ATOM 816 C CA . ASN A 1 104 ? -6.391 -4.598 -11.394 1.00 93.44 104 ASN A CA 1
ATOM 817 C C . ASN A 1 104 ? -7.726 -5.277 -11.733 1.00 93.44 104 ASN A C 1
ATOM 819 O O . ASN A 1 104 ? -8.199 -6.150 -11.018 1.00 93.44 104 ASN A O 1
ATOM 823 N N . VAL A 1 105 ? -8.327 -4.893 -12.861 1.00 90.81 105 VAL A N 1
ATOM 824 C CA . VAL A 1 105 ? -9.582 -5.473 -13.363 1.00 90.81 105 VAL A CA 1
ATOM 825 C C . VAL A 1 105 ? -9.492 -6.985 -13.604 1.00 90.81 105 VAL A C 1
ATOM 827 O O . VAL A 1 105 ? -10.511 -7.671 -13.573 1.00 90.81 105 VAL A O 1
ATOM 830 N N . ASP A 1 106 ? -8.282 -7.488 -13.850 1.00 89.94 106 ASP A N 1
ATOM 831 C CA . ASP A 1 106 ? -8.018 -8.903 -14.105 1.00 89.94 106 ASP A CA 1
ATOM 832 C C . ASP A 1 106 ? -7.753 -9.715 -12.822 1.00 89.94 106 ASP A C 1
ATOM 834 O O . ASP A 1 106 ? -7.623 -10.940 -12.898 1.00 89.94 106 ASP A O 1
ATOM 838 N N . ASP A 1 107 ? -7.670 -9.069 -11.652 1.00 91.56 107 ASP A N 1
ATOM 839 C CA . ASP A 1 107 ? -7.512 -9.755 -10.369 1.00 91.56 107 ASP A CA 1
ATOM 840 C C . ASP A 1 107 ? -8.863 -9.963 -9.649 1.00 91.56 107 ASP A C 1
ATOM 842 O O . ASP A 1 107 ? -9.840 -9.258 -9.912 1.00 91.56 107 ASP A O 1
ATOM 846 N N . PRO A 1 108 ? -8.978 -10.986 -8.779 1.00 94.62 108 PRO A N 1
ATOM 847 C CA . PRO A 1 108 ? -10.229 -11.297 -8.094 1.00 94.62 108 PRO A CA 1
ATOM 848 C C . PRO A 1 108 ? -10.424 -10.489 -6.798 1.00 94.62 108 PRO A C 1
ATOM 850 O O . PRO A 1 108 ? -11.272 -10.861 -5.982 1.00 94.62 108 PRO A O 1
ATOM 853 N N . TYR A 1 109 ? -9.630 -9.442 -6.558 1.00 95.88 109 TYR A N 1
ATOM 854 C CA . TYR A 1 109 ? -9.573 -8.743 -5.281 1.00 95.88 109 TYR A CA 1
ATOM 855 C C . TYR A 1 109 ? -10.246 -7.371 -5.334 1.00 95.88 109 TYR A C 1
ATOM 857 O O . TYR A 1 109 ? -10.390 -6.724 -6.367 1.00 95.88 109 TYR A O 1
ATOM 865 N N . PHE A 1 110 ? -10.662 -6.904 -4.162 1.00 94.56 110 PHE A N 1
ATOM 866 C CA . PHE A 1 110 ? -11.118 -5.539 -3.948 1.00 94.56 110 PHE A CA 1
ATOM 867 C C . PHE A 1 110 ? -10.655 -5.068 -2.570 1.00 94.56 110 PHE A C 1
ATOM 869 O O . PHE A 1 110 ? -10.403 -5.880 -1.679 1.00 94.56 110 PHE A O 1
ATOM 876 N N . GLY A 1 111 ? -10.547 -3.753 -2.399 1.00 94.44 111 GLY A N 1
ATOM 877 C CA . GLY A 1 111 ? -10.249 -3.118 -1.118 1.00 94.44 111 GLY A CA 1
ATOM 878 C C . GLY A 1 111 ? -11.468 -2.384 -0.571 1.00 94.44 111 GLY A C 1
ATOM 879 O O . GLY A 1 111 ? -12.223 -1.775 -1.331 1.00 94.44 111 GLY A O 1
ATOM 880 N N . VAL A 1 112 ? -11.642 -2.419 0.748 1.00 96.50 112 VAL A N 1
ATOM 881 C CA . VAL A 1 112 ? -12.618 -1.594 1.469 1.00 96.50 112 VAL A CA 1
ATOM 882 C C . VAL A 1 112 ? -11.844 -0.733 2.452 1.00 96.50 112 VAL A C 1
ATOM 884 O O . VAL A 1 112 ? -11.189 -1.265 3.343 1.00 96.50 112 VAL A O 1
ATOM 887 N N . ASP A 1 113 ? -11.921 0.584 2.279 1.00 96.25 113 ASP A N 1
ATOM 888 C CA . ASP A 1 113 ? -11.310 1.540 3.199 1.00 96.25 113 ASP A CA 1
ATOM 889 C C . ASP A 1 113 ? -12.362 2.048 4.191 1.00 96.25 113 ASP A C 1
ATOM 891 O O . ASP A 1 113 ? -13.451 2.479 3.793 1.00 96.25 113 ASP A O 1
ATOM 895 N N . LEU A 1 114 ? -12.061 1.946 5.485 1.00 97.19 114 LEU A N 1
ATOM 896 C CA . LEU A 1 114 ? -12.960 2.323 6.577 1.00 97.19 114 LEU A CA 1
ATOM 897 C C . LEU A 1 114 ? -12.390 3.547 7.294 1.00 97.19 114 LEU A C 1
ATOM 899 O O . LEU A 1 114 ? -11.751 3.448 8.344 1.00 97.19 114 LEU A O 1
ATOM 903 N N . ASP A 1 115 ? -12.650 4.720 6.727 1.00 95.00 115 ASP A N 1
ATOM 904 C CA . ASP A 1 115 ? -12.126 5.978 7.247 1.00 95.00 115 ASP A CA 1
ATOM 905 C C . ASP A 1 115 ? -12.641 6.298 8.654 1.00 95.00 115 ASP A C 1
ATOM 907 O O . ASP A 1 115 ? -13.821 6.138 8.980 1.00 95.00 115 ASP A O 1
ATOM 911 N N . HIS A 1 116 ? -11.738 6.821 9.489 1.00 94.38 116 HIS A N 1
ATOM 912 C CA . HIS A 1 116 ? -12.046 7.334 10.829 1.00 94.38 116 HIS A CA 1
ATOM 913 C C . HIS A 1 116 ? -12.792 6.337 11.737 1.00 94.38 116 HIS A C 1
ATOM 915 O O . HIS A 1 116 ? -13.551 6.735 12.624 1.00 94.38 116 HIS A O 1
ATOM 921 N N . CYS A 1 117 ? -12.571 5.034 11.534 1.00 97.06 117 CYS A N 1
ATOM 922 C CA . CYS A 1 117 ? -13.311 3.986 12.230 1.00 97.06 117 CYS A CA 1
ATOM 923 C C . CYS A 1 117 ? -12.630 3.450 13.497 1.00 97.06 117 CYS A C 1
ATOM 925 O O . CYS A 1 117 ? -13.267 2.720 14.254 1.00 97.06 117 CYS A O 1
ATOM 927 N N . ARG A 1 118 ? -11.362 3.798 13.748 1.00 97.12 118 ARG A N 1
ATOM 928 C CA . ARG A 1 118 ? -10.572 3.301 14.882 1.00 97.12 118 ARG A CA 1
ATOM 929 C C . ARG A 1 118 ? -9.977 4.453 15.681 1.00 97.12 118 ARG A C 1
ATOM 931 O O . ARG A 1 118 ? -9.322 5.329 15.123 1.00 97.12 118 ARG A O 1
ATOM 938 N N . ASP A 1 119 ? -10.147 4.418 16.997 1.00 95.75 119 ASP A N 1
ATOM 939 C CA . ASP A 1 119 ? -9.465 5.347 17.892 1.00 95.75 119 ASP A CA 1
ATOM 940 C C . ASP A 1 119 ? -7.972 4.969 18.010 1.0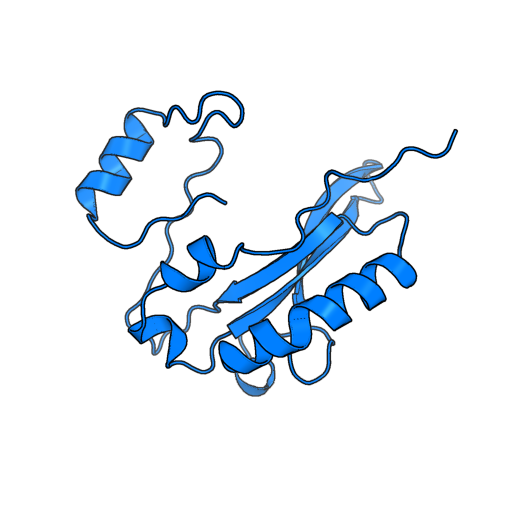0 95.75 119 ASP A C 1
ATOM 942 O O . ASP A 1 119 ? -7.651 3.836 18.385 1.00 95.75 119 ASP A O 1
ATOM 946 N N . PRO A 1 120 ? -7.030 5.875 17.696 1.00 90.56 120 PRO A N 1
ATOM 947 C CA . PRO A 1 120 ? -5.610 5.535 17.659 1.00 90.56 120 PRO A CA 1
ATOM 948 C C . PRO A 1 120 ? -5.008 5.260 19.045 1.00 90.56 120 PRO A C 1
ATOM 950 O O . PRO A 1 120 ? -4.038 4.510 19.131 1.00 90.56 120 PRO A O 1
ATOM 953 N N . GLY A 1 121 ? -5.565 5.828 20.122 1.00 93.12 121 GLY A N 1
ATOM 954 C CA . GLY A 1 121 ? -5.027 5.681 21.479 1.00 93.12 121 GLY A CA 1
ATOM 955 C C . GLY A 1 121 ? -5.505 4.420 22.201 1.00 93.12 121 GLY A C 1
ATOM 956 O O . GLY A 1 121 ? -4.762 3.824 22.977 1.00 93.12 121 GLY A O 1
ATOM 957 N N . THR A 1 122 ? -6.742 4.007 21.945 1.00 95.44 122 THR A N 1
ATOM 958 C CA . THR A 1 122 ? -7.412 2.881 22.614 1.00 95.44 122 THR A CA 1
ATOM 959 C C . THR A 1 122 ? -7.541 1.657 21.716 1.00 95.44 122 THR A C 1
ATOM 961 O O . THR A 1 122 ? -7.662 0.541 22.214 1.00 95.44 122 THR A O 1
ATOM 964 N N . GLY A 1 123 ? -7.523 1.851 20.397 1.00 94.69 123 GLY A N 1
ATOM 965 C CA . GLY A 1 123 ? -7.771 0.808 19.410 1.00 94.69 123 GLY A CA 1
ATOM 966 C C . GLY A 1 123 ? -9.228 0.375 19.288 1.00 94.69 123 GLY A C 1
ATOM 967 O O . GLY A 1 123 ? -9.490 -0.597 18.584 1.00 94.69 123 GLY A O 1
ATOM 968 N N . LEU A 1 124 ? -10.161 1.074 19.943 1.00 97.06 124 LEU A N 1
ATOM 969 C CA . LEU A 1 124 ? -11.589 0.804 19.811 1.00 97.06 124 LEU A CA 1
ATOM 970 C C . LEU A 1 124 ? -12.051 1.101 18.383 1.00 97.06 124 LEU A C 1
ATOM 972 O O . LEU A 1 124 ? -11.767 2.172 17.843 1.00 97.06 124 LEU A O 1
ATOM 976 N N . ILE A 1 125 ? -12.762 0.143 17.792 1.00 97.81 125 ILE A N 1
ATOM 977 C CA . ILE A 1 125 ? -13.331 0.231 16.447 1.00 97.81 125 ILE A CA 1
ATOM 978 C C . ILE A 1 125 ? -14.821 0.560 16.580 1.00 97.81 125 ILE A C 1
ATOM 980 O O . ILE A 1 125 ? -15.498 0.023 17.456 1.00 97.81 125 ILE A O 1
ATOM 984 N N . GLN A 1 126 ? -15.320 1.462 15.738 1.00 98.06 126 GLN A N 1
ATOM 985 C CA . GLN A 1 126 ? -16.733 1.833 15.690 1.00 98.06 126 GLN A CA 1
ATOM 986 C C . GLN A 1 126 ? -17.606 0.626 15.321 1.00 98.06 126 GLN A C 1
ATOM 988 O O . GLN A 1 126 ? -17.244 -0.147 14.435 1.00 98.06 126 GLN A O 1
ATOM 993 N N . ASP A 1 127 ? -18.788 0.510 15.931 1.00 98.25 127 ASP A N 1
ATOM 994 C CA . ASP A 1 127 ? -19.688 -0.639 15.736 1.00 98.25 127 ASP A CA 1
ATOM 995 C C . ASP A 1 127 ? -20.009 -0.895 14.252 1.00 98.25 127 ASP A C 1
ATOM 997 O O . ASP A 1 127 ? -19.904 -2.023 13.782 1.00 98.25 127 ASP A O 1
ATOM 1001 N N . TRP A 1 128 ? -20.282 0.160 13.474 1.00 98.06 128 TRP A N 1
ATOM 1002 C CA . TRP A 1 128 ? -20.573 0.039 12.039 1.00 98.06 128 TRP A CA 1
ATOM 1003 C C . TRP A 1 128 ? -19.398 -0.527 11.225 1.00 98.06 128 TRP A C 1
ATOM 1005 O O . TRP A 1 128 ? -19.609 -1.187 10.210 1.00 98.06 128 TRP A O 1
ATOM 1015 N N . ALA A 1 129 ? -18.159 -0.269 11.649 1.00 97.81 129 ALA A N 1
ATOM 1016 C CA . ALA A 1 129 ? -16.970 -0.800 10.995 1.00 97.81 129 ALA A CA 1
ATOM 1017 C C . ALA A 1 129 ? -16.715 -2.248 11.424 1.00 97.81 129 ALA A C 1
ATOM 1019 O O . ALA A 1 129 ? -16.376 -3.076 10.582 1.00 97.81 129 ALA A O 1
ATOM 1020 N N . CYS A 1 130 ? -16.956 -2.577 12.699 1.00 97.56 130 CYS A N 1
ATOM 1021 C CA . CYS A 1 130 ? -16.963 -3.961 13.175 1.00 97.56 130 CYS A CA 1
ATOM 1022 C C . CYS A 1 130 ? -17.956 -4.821 12.385 1.00 97.56 130 CYS A C 1
ATOM 1024 O O . CYS A 1 130 ? -17.591 -5.919 11.972 1.00 97.56 130 CYS A O 1
ATOM 1026 N N . ASP A 1 131 ? -19.163 -4.312 12.123 1.00 98.12 131 ASP A N 1
ATOM 1027 C CA . ASP A 1 131 ? -20.179 -5.018 11.336 1.00 98.12 131 ASP A CA 1
ATOM 1028 C C . ASP A 1 131 ? -19.679 -5.338 9.919 1.00 98.12 131 ASP A C 1
ATOM 1030 O O . ASP A 1 131 ? -19.859 -6.454 9.436 1.00 98.12 131 ASP A O 1
ATOM 1034 N N . ILE A 1 132 ? -19.006 -4.390 9.255 1.00 97.88 132 ILE A N 1
ATOM 1035 C CA . ILE A 1 132 ? -18.440 -4.593 7.911 1.00 97.88 132 ILE A CA 1
ATOM 1036 C C . ILE A 1 132 ? -17.296 -5.612 7.942 1.00 97.88 132 ILE A C 1
ATOM 1038 O O . ILE A 1 132 ? -17.267 -6.525 7.115 1.00 97.88 132 ILE A O 1
ATOM 1042 N N . ILE A 1 133 ? -16.373 -5.482 8.901 1.00 97.69 133 ILE A N 1
ATOM 1043 C CA . ILE A 1 133 ? -15.243 -6.407 9.068 1.00 97.69 133 ILE A CA 1
ATOM 1044 C C . ILE A 1 133 ? -15.763 -7.835 9.290 1.00 97.69 133 ILE A C 1
ATOM 1046 O O . ILE A 1 133 ? -15.312 -8.764 8.625 1.00 97.69 133 ILE A O 1
ATOM 1050 N N . GLN A 1 134 ? -16.751 -8.008 10.172 1.00 97.56 134 GLN A N 1
ATOM 1051 C CA . GLN A 1 134 ? -17.365 -9.308 10.456 1.00 97.56 134 GLN A CA 1
ATOM 1052 C C . GLN A 1 134 ? -18.200 -9.841 9.289 1.00 97.56 134 GLN A C 1
ATOM 1054 O O . GLN A 1 134 ? -18.293 -11.052 9.113 1.00 97.56 134 GLN A O 1
ATOM 1059 N N . HIS A 1 135 ? -18.820 -8.965 8.495 1.00 97.88 135 HIS A N 1
ATOM 1060 C CA . HIS A 1 135 ? -19.598 -9.374 7.329 1.00 97.88 135 HIS A CA 1
ATOM 1061 C C . HIS A 1 135 ? -18.722 -10.003 6.241 1.00 97.88 135 HIS A C 1
ATOM 1063 O O . HIS A 1 135 ? -19.123 -10.999 5.641 1.00 97.88 135 HIS A O 1
ATOM 1069 N N . PHE A 1 136 ? -17.548 -9.421 5.979 1.00 96.88 136 PHE A N 1
ATOM 1070 C CA . PHE A 1 136 ? -16.620 -9.949 4.979 1.00 96.88 136 PHE A CA 1
ATOM 1071 C C . PHE A 1 136 ? -15.728 -11.075 5.512 1.00 96.88 136 PHE A C 1
ATOM 1073 O O . PHE A 1 136 ? -15.334 -11.923 4.715 1.00 96.88 136 PHE A O 1
ATOM 1080 N N . ASP A 1 137 ? -15.418 -11.080 6.816 1.00 96.75 137 ASP A N 1
ATOM 1081 C CA . ASP A 1 137 ? -14.626 -12.113 7.511 1.00 96.75 137 ASP A CA 1
ATOM 1082 C C . ASP A 1 137 ? -13.367 -12.534 6.730 1.00 96.75 137 ASP A C 1
ATOM 1084 O O . ASP A 1 137 ? -13.093 -13.705 6.469 1.00 96.75 137 ASP A O 1
ATOM 1088 N N . THR A 1 138 ? -12.622 -11.528 6.277 1.00 96.25 138 THR A N 1
ATOM 1089 C CA . THR A 1 138 ? -11.427 -11.680 5.443 1.00 96.25 138 THR A CA 1
ATOM 1090 C C . THR A 1 138 ? -10.280 -10.841 6.004 1.00 96.25 138 THR A C 1
ATOM 1092 O O . THR A 1 138 ? -10.390 -10.251 7.080 1.00 96.25 138 THR A O 1
ATOM 1095 N N . TYR A 1 139 ? -9.156 -10.805 5.290 1.00 96.75 139 TYR A N 1
ATOM 1096 C CA . TYR A 1 139 ? -8.001 -9.989 5.641 1.00 96.75 139 TYR A CA 1
ATOM 1097 C C . TYR A 1 139 ? -8.391 -8.532 5.947 1.00 96.75 139 TYR A C 1
ATOM 1099 O O . TYR A 1 139 ? -9.049 -7.875 5.141 1.00 96.75 139 TYR A O 1
ATOM 1107 N N . ALA A 1 140 ? -7.946 -8.036 7.103 1.00 96.12 140 ALA A N 1
ATOM 1108 C CA . ALA A 1 140 ? -8.102 -6.655 7.539 1.00 96.12 140 ALA A CA 1
ATOM 1109 C C . ALA A 1 140 ? -6.816 -6.182 8.230 1.00 96.12 140 ALA A C 1
ATOM 1111 O O . ALA A 1 140 ? -6.188 -6.932 8.984 1.00 96.12 140 ALA A O 1
ATOM 1112 N N . GLU A 1 141 ? -6.448 -4.925 8.002 1.00 95.00 141 GLU A N 1
ATOM 1113 C CA . GLU A 1 141 ? -5.261 -4.284 8.567 1.00 95.00 141 GLU A CA 1
ATOM 1114 C C . GLU A 1 141 ? -5.607 -2.913 9.158 1.00 95.00 141 GLU A C 1
ATOM 1116 O O . GLU A 1 141 ? -6.651 -2.334 8.861 1.00 95.00 141 GLU A O 1
ATOM 1121 N N . VAL A 1 142 ? -4.739 -2.401 10.030 1.00 93.44 142 VAL A N 1
ATOM 1122 C CA . VAL A 1 142 ? -4.832 -1.016 10.509 1.00 93.44 142 VAL A CA 1
ATOM 1123 C C . VA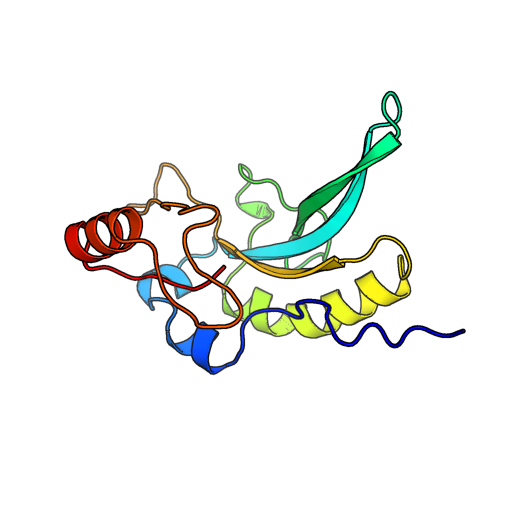L A 1 142 ? -4.054 -0.127 9.540 1.00 93.44 142 VAL A C 1
ATOM 1125 O O . VAL A 1 142 ? -2.888 -0.413 9.271 1.00 93.44 142 VAL A O 1
ATOM 1128 N N . SER A 1 143 ? -4.701 0.933 9.049 1.00 85.06 143 SER A N 1
ATOM 1129 C CA . SER A 1 143 ? -4.135 1.940 8.136 1.00 85.06 143 SER A CA 1
ATOM 1130 C C . SER A 1 143 ? -3.184 2.930 8.803 1.00 85.06 143 SER A C 1
ATOM 1132 O O . SER A 1 143 ? -3.490 3.306 9.962 1.00 85.06 143 SER A O 1
#

Foldseek 3Di:
DDPDPPPFALADDPVRVVLPDPVQQPDQFKWKWWWFWDADPVPRDTDTDTFTAQLVPRHGADLADSVSTGGPVSQVVRSVVSQVVVCVVCVPGTRHMYMDGRDDPPDPDDDDDDPPQADPPPRDGHPVVVVVCVVVVDDDDDD